Protein AF-A0A6G3SQ81-F1 (afdb_monomer_lite)

InterPro domains:
  IPR043740 Family of unknown function DUF5685 [PF18937] (10-109)

Foldseek 3Di:
DDPPPDDDFDDPDDDPVVPQDPVNVQQLVQLLVLLLVLLCVPPNNVLSNLRHDVLSVQLVVCCVVVDPDPPQWDWDAQDVVVVGDIGIHGYDDSSNSSSVVSVVVVPPDD

Radius of gyration: 13.48 Å; chains: 1; bounding box: 31×28×40 Å

Structure (mmCIF, N/CA/C/O backbone):
data_AF-A0A6G3SQ81-F1
#
_entry.id   AF-A0A6G3SQ81-F1
#
loop_
_atom_site.group_PDB
_atom_site.id
_atom_site.type_symbol
_atom_site.label_atom_id
_atom_site.label_alt_id
_atom_site.label_comp_id
_atom_site.label_asym_id
_atom_site.label_entity_id
_atom_site.label_seq_id
_atom_site.pdbx_PDB_ins_code
_atom_site.Cartn_x
_atom_site.Cartn_y
_atom_site.Cartn_z
_atom_site.occupancy
_atom_site.B_iso_or_equiv
_atom_site.auth_seq_id
_atom_site.auth_comp_id
_atom_site.auth_asym_id
_atom_site.auth_atom_id
_atom_site.pdbx_PDB_model_num
ATOM 1 N N . MET A 1 1 ? 11.846 11.873 21.197 1.00 31.91 1 MET A N 1
ATOM 2 C CA . MET A 1 1 ? 12.751 11.371 20.138 1.00 31.91 1 MET A CA 1
ATOM 3 C C . MET A 1 1 ? 11.912 11.051 18.906 1.00 31.91 1 MET A C 1
ATOM 5 O O . MET A 1 1 ? 11.154 10.093 18.908 1.00 31.91 1 MET A O 1
ATOM 9 N N . ASN A 1 2 ? 11.931 11.960 17.931 1.00 36.94 2 ASN A N 1
ATOM 10 C CA . ASN A 1 2 ? 10.966 12.064 16.835 1.00 36.94 2 ASN A CA 1
ATOM 11 C C . ASN A 1 2 ? 11.423 11.217 15.631 1.00 36.94 2 ASN A C 1
ATOM 13 O O . ASN A 1 2 ? 12.264 11.644 14.844 1.00 36.94 2 ASN A O 1
ATOM 17 N N . GLY A 1 3 ? 10.901 9.994 15.511 1.00 37.84 3 GLY A N 1
ATOM 18 C CA . GLY A 1 3 ? 11.180 9.065 14.410 1.00 37.84 3 GLY A CA 1
ATOM 19 C C . GLY A 1 3 ? 10.417 9.411 13.129 1.00 37.84 3 GLY A C 1
ATOM 20 O O . GLY A 1 3 ? 9.656 8.592 12.624 1.00 37.84 3 GLY A O 1
ATOM 21 N N . SER A 1 4 ? 10.596 10.622 12.605 1.00 47.97 4 SER A N 1
ATOM 22 C CA . SER A 1 4 ? 9.993 11.072 11.344 1.00 47.97 4 SER A CA 1
ATOM 23 C C . SER A 1 4 ? 10.891 10.727 10.150 1.00 47.97 4 SER A C 1
ATOM 25 O O . SER A 1 4 ? 11.476 11.605 9.524 1.00 47.97 4 SER A O 1
ATOM 27 N N . ARG A 1 5 ? 11.015 9.439 9.811 1.00 53.84 5 ARG A N 1
ATOM 28 C CA . ARG A 1 5 ? 11.527 9.024 8.493 1.00 53.84 5 ARG A CA 1
ATOM 29 C C . ARG A 1 5 ? 10.334 8.769 7.577 1.00 53.84 5 ARG A C 1
ATOM 31 O O . ARG A 1 5 ? 9.804 7.664 7.536 1.00 53.84 5 ARG A O 1
ATOM 38 N N . GLY A 1 6 ? 9.880 9.812 6.882 1.00 55.69 6 GLY A N 1
ATOM 39 C CA . GLY A 1 6 ? 8.961 9.636 5.758 1.00 55.69 6 GLY A CA 1
ATOM 40 C C . GLY A 1 6 ? 9.614 8.727 4.716 1.00 55.69 6 GLY A C 1
ATOM 41 O O . GLY A 1 6 ? 10.789 8.902 4.396 1.00 55.69 6 GLY A O 1
ATOM 42 N N . ILE A 1 7 ? 8.881 7.731 4.221 1.00 60.41 7 ILE A N 1
ATOM 43 C CA . ILE A 1 7 ? 9.360 6.871 3.135 1.00 60.41 7 ILE A CA 1
ATOM 44 C C . ILE A 1 7 ? 9.512 7.767 1.897 1.00 60.41 7 ILE A C 1
ATOM 46 O O . ILE A 1 7 ? 8.553 8.409 1.476 1.00 60.41 7 ILE A O 1
ATOM 50 N N . VAL A 1 8 ? 10.714 7.872 1.331 1.00 61.00 8 VAL A N 1
ATOM 51 C CA . VAL A 1 8 ? 10.939 8.679 0.124 1.00 61.00 8 VAL A CA 1
ATOM 52 C C . VAL A 1 8 ? 10.395 7.902 -1.076 1.00 61.00 8 VAL A C 1
ATOM 54 O O . VAL A 1 8 ? 11.070 7.031 -1.610 1.00 61.00 8 VAL A O 1
ATOM 57 N N . VAL A 1 9 ? 9.153 8.193 -1.463 1.00 68.50 9 VAL A N 1
ATOM 58 C CA . VAL A 1 9 ? 8.523 7.737 -2.713 1.00 68.50 9 VAL A CA 1
ATOM 59 C C . VAL A 1 9 ? 8.200 8.938 -3.601 1.00 68.50 9 VAL A C 1
ATOM 61 O O . VAL A 1 9 ? 8.123 10.079 -3.128 1.00 68.50 9 VAL A O 1
ATOM 64 N N . PHE A 1 10 ? 8.088 8.692 -4.903 1.00 70.56 10 PHE A N 1
ATOM 65 C CA . PHE A 1 10 ? 7.730 9.717 -5.879 1.00 70.56 10 PHE A CA 1
ATOM 66 C C . PHE A 1 10 ? 6.221 9.994 -5.850 1.00 70.56 10 PHE A C 1
ATOM 68 O O . PHE A 1 10 ? 5.450 9.266 -5.220 1.00 70.56 10 PHE A O 1
ATOM 75 N N . GLY A 1 11 ? 5.812 11.080 -6.491 1.00 67.56 11 GLY A N 1
ATOM 76 C CA . GLY A 1 11 ? 4.424 11.523 -6.570 1.00 67.56 11 GLY A CA 1
ATOM 77 C C . GLY A 1 11 ? 4.320 13.034 -6.417 1.00 67.56 11 GLY A C 1
ATOM 78 O O . GLY A 1 11 ? 5.130 13.647 -5.715 1.00 67.56 11 GLY A O 1
ATOM 79 N N . ILE A 1 12 ? 3.340 13.618 -7.097 1.00 68.12 12 ILE A N 1
ATOM 80 C CA . ILE A 1 12 ? 3.087 15.061 -7.111 1.00 68.12 12 ILE A CA 1
ATOM 81 C C . ILE A 1 12 ? 2.606 15.513 -5.731 1.00 68.12 12 ILE A C 1
ATOM 83 O O . ILE A 1 12 ? 3.042 16.548 -5.222 1.00 68.12 12 ILE A O 1
ATOM 87 N N . VAL A 1 13 ? 1.754 14.716 -5.081 1.00 67.81 13 VAL A N 1
ATOM 88 C CA . VAL A 1 13 ? 1.228 15.053 -3.757 1.00 67.81 13 VAL A CA 1
ATOM 89 C C . VAL A 1 13 ? 2.088 14.438 -2.656 1.00 67.81 13 VAL A C 1
ATOM 91 O O . VAL A 1 13 ? 2.144 13.225 -2.478 1.00 67.81 13 VAL A O 1
ATOM 94 N N . ARG A 1 14 ? 2.749 15.281 -1.860 1.00 66.56 14 ARG A N 1
ATOM 95 C CA . ARG A 1 14 ? 3.565 14.851 -0.714 1.00 66.56 14 ARG A CA 1
ATOM 96 C C . ARG A 1 14 ? 2.783 15.046 0.588 1.00 66.56 14 ARG A C 1
ATOM 98 O O . ARG A 1 14 ? 2.289 16.148 0.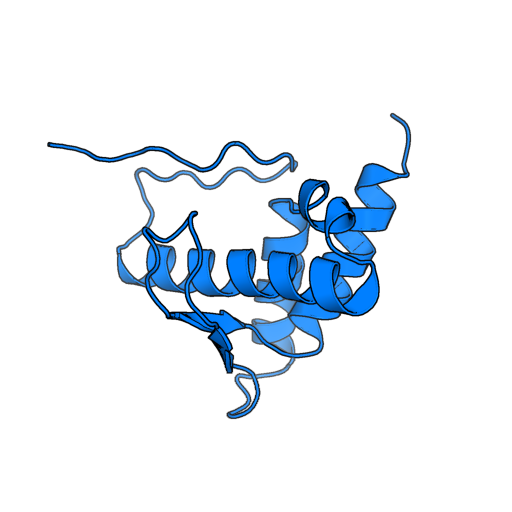826 1.00 66.56 14 ARG A O 1
ATOM 105 N N . PRO A 1 15 ? 2.691 14.035 1.470 1.00 65.62 15 PRO A N 1
ATOM 106 C CA . PRO A 1 15 ? 2.019 14.210 2.748 1.00 65.62 15 PRO A CA 1
ATOM 107 C C . PRO A 1 15 ? 2.816 15.174 3.632 1.00 65.62 15 PRO A C 1
ATOM 109 O O . PRO A 1 15 ? 4.005 14.967 3.885 1.00 65.62 15 PRO A O 1
ATOM 112 N N . PHE A 1 16 ? 2.153 16.209 4.150 1.00 69.19 16 PHE A N 1
ATOM 113 C CA . PHE A 1 16 ? 2.734 17.066 5.180 1.00 69.19 16 PHE A CA 1
ATOM 114 C C . PHE A 1 16 ? 2.685 16.333 6.525 1.00 69.19 16 PHE A C 1
ATOM 116 O O . PHE A 1 16 ? 1.742 16.457 7.310 1.00 69.19 16 PHE A O 1
ATOM 123 N N . THR A 1 17 ? 3.707 15.517 6.772 1.00 64.00 17 THR A N 1
ATOM 124 C CA . THR A 1 17 ? 3.787 14.583 7.907 1.00 64.00 17 THR A CA 1
ATOM 125 C C . THR A 1 17 ? 3.639 15.256 9.271 1.00 64.00 17 THR A C 1
ATOM 127 O O . THR A 1 17 ? 3.167 14.621 10.209 1.00 64.00 17 THR A O 1
ATOM 130 N N . HIS A 1 18 ? 3.961 16.547 9.377 1.00 66.88 18 HIS A N 1
ATOM 131 C CA . HIS A 1 18 ? 3.868 17.323 10.614 1.00 66.88 18 HIS A CA 1
ATOM 132 C C . HIS A 1 18 ? 2.420 17.673 11.027 1.00 66.88 18 HIS A C 1
ATOM 134 O O . HIS A 1 18 ? 2.193 18.094 12.159 1.00 66.88 18 HIS A O 1
ATOM 140 N N . ARG A 1 19 ? 1.419 17.499 10.150 1.00 65.12 19 ARG A N 1
ATOM 141 C CA . ARG A 1 19 ? -0.009 17.670 10.503 1.00 65.12 19 ARG A CA 1
ATOM 142 C C . ARG A 1 19 ? -0.834 16.386 10.432 1.00 65.12 19 ARG A C 1
ATOM 144 O O . ARG A 1 19 ? -2.046 16.435 10.624 1.00 65.12 19 ARG A O 1
ATOM 151 N N . LEU A 1 20 ? -0.215 15.237 10.175 1.00 67.12 20 LEU A N 1
ATOM 152 C CA . LEU A 1 20 ? -0.952 13.978 10.154 1.00 67.12 20 LEU A CA 1
ATOM 153 C C . LEU A 1 20 ? -1.202 13.482 11.587 1.00 67.12 20 LEU A C 1
ATOM 155 O O . LEU A 1 20 ? -0.265 13.121 12.305 1.00 67.12 20 LEU A O 1
ATOM 159 N N . SER A 1 21 ? -2.477 13.408 11.980 1.00 77.75 21 SER A N 1
ATOM 160 C CA . SER A 1 21 ? -2.886 12.725 13.211 1.00 77.75 21 SER A CA 1
ATOM 161 C C . SER A 1 21 ? -2.440 11.257 13.189 1.00 77.75 21 SER A C 1
ATOM 163 O O . SER A 1 21 ? -2.186 10.671 12.134 1.00 77.75 21 SER A O 1
ATOM 165 N N . GLU A 1 22 ? -2.312 10.638 14.361 1.00 75.81 22 GLU A N 1
ATOM 166 C CA . GLU A 1 22 ? -1.844 9.252 14.458 1.00 75.81 22 GLU A CA 1
ATOM 167 C C . GLU A 1 22 ? -2.752 8.259 13.723 1.00 75.81 22 GLU A C 1
ATOM 169 O O . GLU A 1 22 ? -2.253 7.429 12.963 1.00 75.81 22 GLU A O 1
ATOM 174 N N . GLY A 1 23 ? -4.074 8.414 13.849 1.00 77.00 23 GLY A N 1
ATOM 175 C CA . GLY A 1 23 ? -5.038 7.606 13.098 1.00 77.00 23 GLY A CA 1
ATOM 176 C C . GLY A 1 23 ? -4.872 7.754 11.584 1.00 77.00 23 GLY A C 1
ATOM 177 O O . GLY A 1 23 ? -4.865 6.759 10.862 1.00 77.00 23 GLY A O 1
ATOM 178 N N . LEU A 1 24 ? -4.629 8.977 11.102 1.00 78.19 24 LEU A N 1
ATOM 179 C CA . LEU A 1 24 ? -4.424 9.233 9.677 1.00 78.19 24 LEU A CA 1
ATOM 180 C C . LEU A 1 24 ? -3.107 8.630 9.166 1.00 78.19 24 LEU A C 1
ATOM 182 O O . LEU A 1 24 ? -3.056 8.154 8.036 1.00 78.19 24 LEU A O 1
ATOM 186 N N . ARG A 1 25 ? -2.052 8.573 9.993 1.00 77.19 25 ARG A N 1
ATOM 187 C CA . ARG A 1 25 ? -0.799 7.870 9.644 1.00 77.19 25 ARG A CA 1
ATOM 188 C C . ARG A 1 25 ? -1.000 6.366 9.501 1.00 77.19 25 ARG A C 1
ATOM 190 O O . ARG A 1 25 ? -0.415 5.766 8.599 1.00 77.19 25 ARG A O 1
ATOM 197 N N . VAL A 1 26 ? -1.793 5.758 10.382 1.00 81.19 26 VAL A N 1
ATOM 198 C CA . VAL A 1 26 ? -2.110 4.324 10.310 1.00 81.19 26 VAL A CA 1
ATOM 199 C C . VAL A 1 26 ? -2.889 4.020 9.035 1.00 81.19 26 VAL A C 1
ATOM 201 O O . VAL A 1 26 ? -2.513 3.110 8.298 1.00 81.19 26 VAL A O 1
ATOM 204 N N . GLU A 1 27 ? -3.907 4.826 8.738 1.00 82.31 27 GLU A N 1
ATOM 205 C CA . GLU A 1 27 ? -4.719 4.690 7.528 1.00 82.31 27 GLU A CA 1
ATOM 206 C C . GLU A 1 27 ? -3.873 4.857 6.260 1.00 82.31 27 GLU A C 1
ATOM 208 O O . GLU A 1 27 ? -3.871 4.007 5.370 1.00 82.31 27 GLU A O 1
ATOM 213 N N . TRP A 1 28 ? -3.054 5.907 6.223 1.00 81.88 28 TRP A N 1
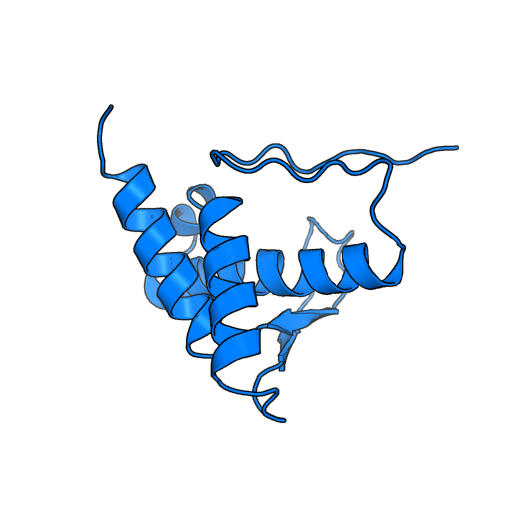ATOM 214 C CA . TRP A 1 28 ? -2.125 6.171 5.129 1.00 81.88 28 TRP A CA 1
ATOM 215 C C . TRP A 1 28 ? -1.191 4.986 4.873 1.00 81.88 28 TRP A C 1
ATOM 217 O O . TRP A 1 28 ? -1.010 4.541 3.739 1.00 81.88 28 TRP A O 1
ATOM 227 N N . MET A 1 29 ? -0.611 4.428 5.935 1.00 83.44 29 MET A N 1
ATOM 228 C CA . MET A 1 29 ? 0.268 3.269 5.829 1.00 83.44 29 MET A CA 1
ATOM 229 C C . MET A 1 29 ? -0.487 2.011 5.379 1.00 83.44 29 MET A C 1
ATOM 231 O O . MET A 1 29 ? 0.089 1.203 4.646 1.00 83.44 29 MET A O 1
ATOM 235 N N . ALA A 1 30 ? -1.759 1.852 5.754 1.00 87.31 30 ALA A N 1
ATOM 236 C CA . ALA A 1 30 ? -2.609 0.760 5.287 1.00 87.31 30 ALA A CA 1
ATOM 237 C C . ALA A 1 30 ? -2.828 0.820 3.765 1.00 87.31 30 ALA A C 1
ATOM 239 O O . ALA A 1 30 ? -2.683 -0.211 3.100 1.00 87.31 30 ALA A O 1
ATOM 240 N N . HIS A 1 31 ? -3.087 2.005 3.202 1.00 86.31 31 HIS A N 1
ATOM 241 C CA . HIS A 1 31 ? -3.222 2.200 1.752 1.00 86.31 31 HIS A CA 1
ATOM 242 C C . HIS A 1 31 ? -1.899 2.034 1.005 1.00 86.31 31 HIS A C 1
ATOM 244 O O . HIS A 1 31 ? -1.839 1.302 0.018 1.00 86.31 31 HIS A O 1
ATOM 250 N N . LEU A 1 32 ? -0.813 2.629 1.509 1.00 86.25 32 LEU A N 1
ATOM 251 C CA . LEU A 1 32 ? 0.516 2.502 0.902 1.00 86.25 32 LEU A CA 1
ATOM 252 C C . LEU A 1 32 ? 0.962 1.036 0.828 1.00 86.25 32 LEU A C 1
ATOM 254 O O . LEU A 1 32 ? 1.456 0.557 -0.194 1.00 86.25 32 LEU A O 1
ATOM 258 N N . CYS A 1 33 ? 0.761 0.297 1.920 1.00 88.75 33 CYS A N 1
ATOM 259 C CA . CYS A 1 33 ? 1.077 -1.122 1.963 1.00 88.75 33 CYS A CA 1
ATOM 260 C C . CYS A 1 33 ? 0.135 -1.954 1.084 1.00 88.75 33 CYS A C 1
ATOM 262 O O . CYS A 1 33 ? 0.585 -2.951 0.520 1.00 88.75 33 CYS A O 1
ATOM 264 N N . GLY A 1 34 ? -1.138 -1.561 0.971 1.00 88.25 34 GLY A N 1
ATOM 265 C CA . GLY A 1 34 ? -2.111 -2.162 0.060 1.00 88.25 34 GLY A CA 1
ATOM 266 C C . GLY A 1 34 ? -1.659 -2.058 -1.395 1.00 88.25 34 GLY A C 1
ATOM 267 O O . GLY A 1 34 ? -1.524 -3.082 -2.062 1.00 88.25 34 GLY A O 1
ATOM 268 N N . LEU A 1 35 ? -1.296 -0.851 -1.839 1.00 89.25 35 LEU A N 1
ATOM 269 C CA . LEU A 1 35 ? -0.731 -0.579 -3.164 1.00 89.25 35 LEU A CA 1
ATOM 270 C C . LEU A 1 35 ? 0.537 -1.402 -3.435 1.00 89.25 35 LEU A C 1
ATOM 272 O O . LEU A 1 35 ? 0.616 -2.131 -4.420 1.00 89.25 35 LEU A O 1
ATOM 276 N N . CYS A 1 36 ? 1.515 -1.358 -2.528 1.00 89.31 36 CYS A N 1
ATOM 277 C CA . CYS A 1 36 ? 2.764 -2.115 -2.668 1.00 89.31 36 CYS A CA 1
ATOM 278 C C . CYS A 1 36 ? 2.525 -3.635 -2.792 1.00 89.31 36 CYS A C 1
ATOM 280 O O . CYS A 1 36 ? 3.280 -4.358 -3.450 1.00 89.31 36 CYS A O 1
ATOM 282 N N . LEU A 1 37 ? 1.489 -4.154 -2.128 1.00 88.50 37 LEU A N 1
ATOM 283 C CA . LEU A 1 37 ? 1.119 -5.564 -2.208 1.00 88.50 37 LEU A CA 1
ATOM 284 C C . LEU A 1 37 ? 0.310 -5.897 -3.462 1.00 88.50 37 LEU A C 1
ATOM 286 O O . LEU A 1 37 ? 0.489 -7.004 -3.964 1.00 88.50 37 LEU A O 1
ATOM 290 N N . ALA A 1 38 ? -0.519 -4.980 -3.962 1.00 88.19 38 ALA A N 1
ATOM 291 C CA . ALA A 1 38 ? -1.205 -5.120 -5.245 1.00 88.19 38 ALA A CA 1
ATOM 292 C C . ALA A 1 38 ? -0.190 -5.164 -6.396 1.00 88.19 38 ALA A C 1
ATOM 294 O O . ALA A 1 38 ? -0.155 -6.140 -7.136 1.00 88.19 38 ALA A O 1
ATOM 295 N N . LEU A 1 39 ? 0.756 -4.216 -6.431 1.00 88.19 39 LEU A N 1
ATOM 296 C CA . LEU A 1 39 ? 1.873 -4.213 -7.386 1.00 88.19 39 LEU A CA 1
ATOM 297 C C . LEU A 1 39 ? 2.657 -5.529 -7.362 1.00 88.19 39 LEU A C 1
ATOM 299 O O . LEU A 1 39 ? 2.947 -6.102 -8.407 1.00 88.19 39 LEU A O 1
ATOM 303 N N . ARG A 1 40 ? 2.963 -6.047 -6.165 1.00 89.56 40 ARG A N 1
ATOM 304 C CA . ARG A 1 40 ? 3.642 -7.342 -6.028 1.00 89.56 40 ARG A CA 1
ATOM 305 C C . ARG A 1 40 ? 2.816 -8.502 -6.579 1.00 89.56 40 ARG A C 1
ATOM 307 O O . ARG A 1 40 ? 3.400 -9.412 -7.161 1.00 89.56 40 ARG A O 1
ATOM 314 N N . ALA A 1 41 ? 1.520 -8.527 -6.285 1.00 87.31 41 ALA A N 1
ATOM 315 C CA . ALA A 1 41 ? 0.644 -9.632 -6.652 1.00 87.31 41 ALA A CA 1
ATOM 316 C C . ALA A 1 41 ? 0.410 -9.682 -8.165 1.00 87.31 41 ALA A C 1
ATOM 318 O O . ALA A 1 41 ? 0.484 -10.763 -8.738 1.00 87.31 41 ALA A O 1
ATOM 319 N N . ASP A 1 42 ? 0.200 -8.522 -8.787 1.00 86.62 42 ASP A N 1
ATOM 320 C CA . ASP A 1 42 ? -0.220 -8.434 -10.185 1.00 86.62 42 ASP A CA 1
ATOM 321 C C . ASP A 1 42 ? 0.979 -8.320 -11.150 1.00 86.62 42 ASP A C 1
ATOM 323 O O . ASP A 1 42 ? 0.922 -8.820 -12.270 1.00 86.62 42 ASP A O 1
ATOM 327 N N . HIS A 1 43 ? 2.094 -7.716 -10.713 1.00 86.25 43 HIS A N 1
ATOM 328 C CA . HIS A 1 43 ? 3.243 -7.390 -11.578 1.00 86.25 43 HIS A CA 1
ATOM 329 C C . HIS A 1 43 ? 4.608 -7.850 -11.025 1.00 86.25 43 HIS A C 1
ATOM 331 O O . HIS A 1 43 ? 5.659 -7.545 -11.592 1.00 86.25 43 HIS A O 1
ATOM 337 N N . GLY A 1 44 ? 4.624 -8.608 -9.925 1.00 87.94 44 GLY A N 1
ATOM 338 C CA . GLY A 1 44 ? 5.837 -9.200 -9.356 1.00 87.94 44 GLY A CA 1
ATOM 339 C C . GLY A 1 44 ? 6.630 -8.281 -8.416 1.00 87.94 44 GLY A C 1
ATOM 340 O O . GLY A 1 44 ? 6.283 -7.134 -8.148 1.00 87.94 44 GLY A O 1
ATOM 341 N N . GLN A 1 45 ? 7.726 -8.799 -7.850 1.00 88.00 45 GLN A N 1
ATOM 342 C CA . GLN A 1 45 ? 8.457 -8.118 -6.766 1.00 88.00 45 GLN A CA 1
ATOM 343 C C . GLN A 1 45 ? 9.061 -6.770 -7.175 1.00 88.00 45 GLN A C 1
ATOM 345 O O . GLN A 1 45 ? 9.055 -5.840 -6.368 1.00 88.00 45 GLN A O 1
ATOM 350 N N . PHE A 1 46 ? 9.551 -6.653 -8.411 1.00 86.62 46 PHE A N 1
ATOM 351 C CA . PHE A 1 46 ? 10.174 -5.426 -8.907 1.00 86.62 46 PHE A CA 1
ATOM 352 C C . PHE A 1 46 ? 9.171 -4.291 -9.101 1.00 86.62 46 PHE A C 1
ATOM 354 O O . PHE A 1 46 ? 9.528 -3.141 -8.876 1.00 86.62 46 PHE A O 1
ATOM 361 N N . ALA A 1 47 ? 7.901 -4.588 -9.387 1.00 85.62 47 ALA A N 1
ATOM 362 C CA . ALA A 1 47 ? 6.865 -3.566 -9.526 1.00 85.62 47 ALA A CA 1
ATOM 363 C C . ALA A 1 47 ? 6.659 -2.740 -8.245 1.00 85.62 47 ALA A C 1
ATOM 365 O O . ALA A 1 47 ? 6.135 -1.634 -8.280 1.00 85.62 47 ALA A O 1
ATOM 366 N N . ARG A 1 48 ? 7.130 -3.213 -7.088 1.00 86.44 48 ARG A N 1
ATOM 367 C CA . ARG A 1 48 ? 7.060 -2.458 -5.831 1.00 86.44 48 ARG A CA 1
ATOM 368 C C . ARG A 1 48 ? 7.796 -1.123 -5.882 1.00 86.44 48 ARG A C 1
ATOM 370 O O . ARG A 1 48 ? 7.406 -0.219 -5.143 1.00 86.44 48 ARG A O 1
ATOM 377 N N . ILE A 1 49 ? 8.810 -0.981 -6.739 1.00 84.94 49 ILE A N 1
ATOM 378 C CA . ILE A 1 49 ? 9.560 0.275 -6.879 1.00 84.94 49 ILE A CA 1
ATOM 379 C C . ILE A 1 49 ? 8.685 1.415 -7.406 1.00 84.94 49 ILE A C 1
ATOM 381 O O . ILE A 1 49 ? 8.989 2.572 -7.136 1.00 84.94 49 ILE A O 1
ATOM 385 N N . VAL A 1 50 ? 7.583 1.101 -8.101 1.00 85.62 50 VAL A N 1
ATOM 386 C CA . VAL A 1 50 ? 6.675 2.119 -8.646 1.00 85.62 50 VAL A CA 1
ATOM 387 C C . VAL A 1 50 ? 5.612 2.585 -7.643 1.00 85.62 50 VAL A C 1
ATOM 389 O O . VAL A 1 50 ? 4.753 3.390 -7.989 1.00 85.62 50 VAL A O 1
ATOM 392 N N . THR A 1 51 ? 5.664 2.117 -6.389 1.00 86.19 51 THR A N 1
ATOM 393 C CA . THR A 1 51 ? 4.773 2.600 -5.321 1.00 86.19 51 THR A CA 1
ATOM 394 C C . THR A 1 51 ? 4.938 4.111 -5.165 1.00 86.19 51 THR A C 1
ATOM 396 O O . THR A 1 51 ? 6.039 4.586 -4.886 1.00 86.19 51 THR A O 1
ATOM 399 N N . ASN A 1 52 ? 3.846 4.862 -5.304 1.00 84.38 52 ASN A N 1
ATOM 400 C CA . ASN A 1 52 ? 3.881 6.321 -5.276 1.00 84.38 52 ASN A CA 1
ATOM 401 C C . ASN A 1 52 ? 2.704 6.930 -4.508 1.00 84.38 52 ASN A C 1
ATOM 403 O O . ASN A 1 52 ? 1.729 6.249 -4.177 1.00 84.38 52 ASN A O 1
ATOM 407 N N . TYR A 1 53 ? 2.827 8.219 -4.193 1.00 81.25 53 TYR A N 1
ATOM 408 C CA . TYR A 1 53 ? 1.823 8.941 -3.416 1.00 81.25 53 TYR A CA 1
ATOM 409 C C . TYR A 1 53 ? 0.528 9.220 -4.186 1.00 81.25 53 TYR A C 1
ATOM 411 O O . TYR A 1 53 ?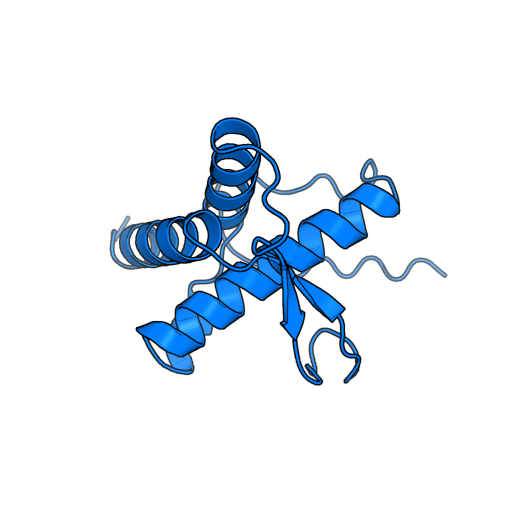 -0.545 9.193 -3.586 1.00 81.25 53 TYR A O 1
ATOM 419 N N . ASP A 1 54 ? 0.603 9.438 -5.497 1.00 78.94 54 ASP A N 1
ATOM 420 C CA . ASP A 1 54 ? -0.578 9.749 -6.310 1.00 78.94 54 ASP A CA 1
ATOM 421 C C . ASP A 1 54 ? -1.516 8.530 -6.397 1.00 78.94 54 ASP A C 1
ATOM 423 O O . ASP A 1 54 ? -2.726 8.649 -6.215 1.00 78.94 54 ASP A O 1
ATOM 427 N N . GLY A 1 55 ? -0.957 7.325 -6.536 1.00 81.44 55 GLY A N 1
ATOM 428 C CA . GLY A 1 55 ? -1.683 6.059 -6.459 1.00 81.44 55 GLY A CA 1
ATOM 429 C C . GLY A 1 55 ? -2.328 5.844 -5.088 1.00 81.44 55 GLY A C 1
ATOM 430 O O . GLY A 1 55 ? -3.453 5.361 -5.001 1.00 81.44 55 GLY A O 1
ATOM 431 N N . LEU A 1 56 ? -1.680 6.270 -4.001 1.00 82.38 56 LEU A N 1
ATOM 432 C CA . LEU A 1 56 ? -2.294 6.227 -2.671 1.00 82.38 56 LEU A CA 1
ATOM 433 C C . LEU A 1 56 ? -3.555 7.096 -2.608 1.00 82.38 56 LEU A C 1
ATOM 435 O O . LEU A 1 56 ? -4.574 6.637 -2.095 1.00 82.38 56 LEU A O 1
ATOM 439 N N . ILE A 1 57 ? -3.516 8.310 -3.163 1.00 82.62 57 ILE A N 1
ATOM 440 C CA . ILE A 1 57 ? -4.686 9.200 -3.215 1.00 82.62 57 ILE A CA 1
ATOM 441 C C . ILE A 1 57 ? -5.801 8.577 -4.043 1.00 82.62 57 ILE A C 1
ATOM 443 O O . ILE A 1 57 ? -6.945 8.571 -3.597 1.00 82.62 57 ILE A O 1
ATOM 447 N N . VAL A 1 58 ? -5.476 7.984 -5.193 1.00 83.56 58 VAL A N 1
ATOM 448 C CA . VAL A 1 58 ? -6.448 7.236 -6.000 1.00 83.56 58 VAL A CA 1
ATOM 449 C C . VAL A 1 58 ? -7.085 6.113 -5.179 1.00 83.56 58 VAL A C 1
ATOM 451 O O . VAL A 1 58 ? -8.308 5.979 -5.181 1.00 83.56 58 VAL A O 1
ATOM 454 N N . SER A 1 59 ? -6.298 5.354 -4.409 1.00 80.81 59 SER A N 1
ATOM 455 C CA . SER A 1 59 ? -6.835 4.309 -3.529 1.00 80.81 59 SER A CA 1
ATOM 456 C C . SER A 1 59 ? -7.768 4.864 -2.451 1.00 80.81 59 SER A C 1
ATOM 458 O O . SER A 1 59 ? -8.778 4.223 -2.167 1.00 80.81 59 SER A O 1
ATOM 460 N N . VAL A 1 60 ? -7.444 6.012 -1.850 1.00 82.69 60 VAL A N 1
ATOM 461 C CA . VAL A 1 60 ? -8.265 6.654 -0.808 1.00 82.69 60 VAL A CA 1
ATOM 462 C C . VAL A 1 60 ? -9.563 7.210 -1.392 1.00 82.69 60 VAL A C 1
ATOM 464 O O . VAL A 1 60 ? -10.629 6.981 -0.829 1.00 82.69 60 VAL A O 1
ATOM 467 N N . LEU A 1 61 ? -9.495 7.905 -2.531 1.00 83.88 61 LEU A N 1
ATOM 468 C CA . LEU A 1 61 ? -10.673 8.450 -3.213 1.00 83.88 61 LEU A CA 1
ATOM 469 C C . LEU A 1 61 ? -11.608 7.335 -3.673 1.00 83.88 61 LEU A C 1
ATOM 471 O O . LEU A 1 61 ? -12.813 7.424 -3.461 1.00 83.88 61 LEU A O 1
ATOM 475 N N . THR A 1 62 ? -11.047 6.254 -4.216 1.00 82.56 62 THR A N 1
ATOM 476 C CA . THR A 1 62 ? -11.835 5.086 -4.621 1.00 82.56 62 THR A CA 1
ATOM 477 C C . THR A 1 62 ? -12.544 4.464 -3.419 1.00 82.56 62 THR A C 1
ATOM 479 O O . THR A 1 62 ? -13.718 4.125 -3.522 1.00 82.56 62 THR A O 1
ATOM 482 N N . GLU A 1 63 ? -11.880 4.349 -2.262 1.00 79.88 63 GLU A N 1
ATOM 483 C CA . GLU A 1 63 ? -12.533 3.858 -1.040 1.00 79.88 63 GLU A CA 1
ATOM 484 C C . GLU A 1 63 ? -13.635 4.813 -0.554 1.00 79.88 63 GLU A C 1
ATOM 486 O O . GLU A 1 63 ? -14.716 4.364 -0.173 1.00 79.88 63 GLU A O 1
ATOM 491 N N . ALA A 1 64 ? -13.396 6.126 -0.608 1.00 82.31 64 ALA A N 1
ATOM 492 C CA . ALA A 1 64 ? -14.388 7.127 -0.226 1.00 82.31 64 ALA A CA 1
ATOM 493 C C . ALA A 1 64 ? -15.632 7.096 -1.134 1.00 82.31 64 ALA A C 1
ATOM 495 O O . ALA A 1 64 ? -16.743 7.304 -0.651 1.00 82.31 64 ALA A O 1
ATOM 496 N N . GLN A 1 65 ? -15.455 6.816 -2.428 1.00 83.94 65 GLN A N 1
ATOM 497 C CA . GLN A 1 65 ? -16.537 6.763 -3.416 1.00 83.94 65 GLN A CA 1
ATOM 498 C C . GLN A 1 65 ? -17.283 5.422 -3.429 1.00 83.94 65 GLN A C 1
ATOM 500 O O . GLN A 1 65 ? -18.497 5.408 -3.603 1.00 83.94 65 GLN A O 1
ATOM 505 N N . ALA A 1 66 ? -16.583 4.301 -3.239 1.00 77.19 66 ALA A N 1
ATOM 506 C CA . ALA A 1 66 ? -17.187 2.965 -3.245 1.00 77.19 66 ALA A CA 1
ATOM 507 C C . ALA A 1 66 ? -17.952 2.638 -1.950 1.00 77.19 66 ALA A C 1
ATOM 509 O O . ALA A 1 66 ? -18.713 1.671 -1.907 1.00 77.19 66 ALA A O 1
ATOM 510 N N . GLY A 1 67 ? -17.753 3.431 -0.894 1.00 66.62 67 GLY A N 1
ATOM 511 C CA . GLY A 1 67 ? -18.236 3.114 0.442 1.00 66.62 67 GLY A CA 1
ATOM 512 C C . GLY A 1 67 ? -17.357 2.056 1.113 1.00 66.62 67 GLY A C 1
ATOM 513 O O . GLY A 1 67 ? -16.759 1.186 0.478 1.00 66.62 67 GLY A O 1
ATOM 514 N N . ARG A 1 68 ? -17.244 2.140 2.440 1.00 65.31 68 ARG A N 1
ATOM 515 C CA . ARG A 1 68 ? -16.350 1.276 3.216 1.00 65.31 68 ARG A CA 1
ATOM 516 C C . ARG A 1 68 ? -16.924 -0.144 3.275 1.00 65.31 68 ARG A C 1
ATOM 518 O O . ARG A 1 68 ? -17.859 -0.405 4.027 1.00 65.31 68 ARG A O 1
ATOM 525 N N . THR A 1 69 ? -16.375 -1.057 2.475 1.00 64.88 69 THR A N 1
ATOM 526 C CA . THR A 1 69 ? -16.792 -2.465 2.457 1.00 64.88 69 THR A CA 1
ATOM 527 C C . THR A 1 69 ? -16.035 -3.282 3.515 1.00 64.88 69 THR A C 1
ATOM 529 O O . THR A 1 69 ? -14.842 -3.045 3.733 1.00 64.88 69 THR A O 1
ATOM 532 N N . PRO A 1 70 ? -16.676 -4.268 4.176 1.00 60.31 70 PRO A N 1
ATOM 533 C CA . PRO A 1 70 ? -16.013 -5.139 5.156 1.00 60.31 70 PRO A CA 1
ATOM 534 C C . PRO A 1 70 ? -14.810 -5.903 4.577 1.00 60.31 70 PRO A C 1
ATOM 536 O O . PRO A 1 70 ? -13.824 -6.128 5.277 1.00 60.31 70 PRO A O 1
ATOM 539 N N . ASP A 1 71 ? -14.854 -6.223 3.280 1.00 67.25 71 ASP A N 1
ATOM 540 C CA . ASP A 1 71 ? -13.790 -6.927 2.548 1.00 67.25 71 ASP A CA 1
ATOM 541 C C . ASP A 1 71 ? -12.655 -6.010 2.052 1.00 67.25 71 ASP A C 1
ATOM 543 O O . ASP A 1 71 ? -11.675 -6.480 1.461 1.00 67.25 71 ASP A O 1
ATOM 547 N N . GLY A 1 72 ? -12.757 -4.700 2.311 1.00 71.62 72 GLY A N 1
ATOM 548 C CA . GLY A 1 72 ? -11.810 -3.677 1.864 1.00 71.62 72 GLY A CA 1
ATOM 549 C C . GLY A 1 72 ? -10.450 -3.715 2.567 1.00 71.62 72 GLY A C 1
ATOM 550 O O . GLY A 1 72 ? -9.529 -2.982 2.201 1.00 71.62 72 GLY A O 1
ATOM 551 N N . ARG A 1 73 ? -10.281 -4.563 3.590 1.00 80.00 73 ARG A N 1
ATOM 552 C CA . ARG A 1 73 ? -9.019 -4.715 4.325 1.00 80.00 73 ARG A CA 1
ATOM 553 C C . ARG A 1 73 ? -8.608 -6.172 4.446 1.00 80.00 73 ARG A C 1
ATOM 555 O O . ARG A 1 73 ? -9.423 -7.059 4.661 1.00 80.00 73 ARG A O 1
ATOM 562 N N . ARG A 1 74 ? -7.301 -6.422 4.367 1.00 84.06 74 ARG A N 1
ATOM 563 C CA . ARG A 1 74 ? -6.701 -7.731 4.667 1.00 84.06 74 ARG A CA 1
ATOM 564 C C . ARG A 1 74 ? -5.533 -7.591 5.626 1.00 84.06 74 ARG A C 1
ATOM 566 O O . ARG A 1 74 ? -4.814 -6.597 5.574 1.00 84.06 74 ARG A O 1
ATOM 573 N N . THR A 1 75 ? -5.267 -8.608 6.434 1.00 86.81 75 THR A N 1
ATOM 574 C CA . THR A 1 75 ? -4.052 -8.641 7.257 1.00 86.81 75 THR A CA 1
ATOM 575 C C . THR A 1 75 ? -2.848 -8.973 6.380 1.00 86.81 75 THR A C 1
ATOM 577 O O . THR A 1 75 ? -2.750 -10.055 5.803 1.00 86.81 75 THR A O 1
ATOM 580 N N . ALA A 1 76 ? -1.920 -8.027 6.248 1.00 87.06 76 ALA A N 1
ATOM 581 C CA . ALA A 1 76 ? -0.643 -8.267 5.598 1.00 87.06 76 ALA A CA 1
ATOM 582 C C . ALA A 1 76 ? 0.335 -8.957 6.554 1.00 87.06 76 ALA A C 1
ATOM 584 O O . ALA A 1 76 ? 0.432 -8.590 7.726 1.00 87.06 76 ALA A O 1
ATOM 585 N N . GLY A 1 77 ? 1.120 -9.892 6.011 1.00 87.44 77 GLY A N 1
ATOM 586 C CA . GLY A 1 77 ? 2.207 -10.557 6.729 1.00 87.44 77 GLY A CA 1
ATOM 587 C C . GLY A 1 77 ? 3.344 -9.610 7.161 1.00 87.44 77 GLY A C 1
ATOM 588 O O . GLY A 1 77 ? 3.315 -8.411 6.855 1.00 87.44 77 GLY A O 1
ATOM 589 N N . PRO A 1 78 ? 4.366 -10.135 7.858 1.00 87.69 78 PRO A N 1
ATOM 590 C CA . PRO A 1 78 ? 5.546 -9.380 8.280 1.00 87.69 78 PRO A CA 1
ATOM 591 C C . PRO A 1 78 ? 6.197 -8.618 7.118 1.00 87.69 78 PRO A C 1
ATOM 593 O O . PRO A 1 78 ? 6.362 -9.154 6.022 1.00 87.69 78 PRO A O 1
ATOM 596 N N . CYS A 1 79 ? 6.554 -7.350 7.336 1.00 87.38 79 CYS A N 1
ATOM 597 C CA . CYS A 1 79 ? 7.219 -6.519 6.329 1.00 87.38 79 CYS A CA 1
ATOM 598 C C . CYS A 1 79 ? 8.414 -5.778 6.942 1.00 87.38 79 CYS A C 1
ATOM 600 O O . CYS A 1 79 ? 8.240 -5.157 7.995 1.00 87.38 79 CYS A O 1
ATOM 602 N N . PRO A 1 80 ? 9.593 -5.758 6.291 1.00 83.88 80 PRO A N 1
ATOM 603 C CA . PRO A 1 80 ? 10.768 -5.050 6.804 1.00 83.88 80 PRO A CA 1
ATOM 604 C C . PRO A 1 80 ? 10.515 -3.546 6.990 1.00 83.88 80 PRO A C 1
ATOM 606 O O . PRO A 1 80 ? 10.925 -2.982 7.998 1.00 83.88 80 PRO A O 1
ATOM 609 N N . LEU A 1 81 ? 9.721 -2.917 6.110 1.00 80.25 81 LEU A N 1
ATOM 610 C CA . LEU A 1 81 ? 9.316 -1.505 6.242 1.00 80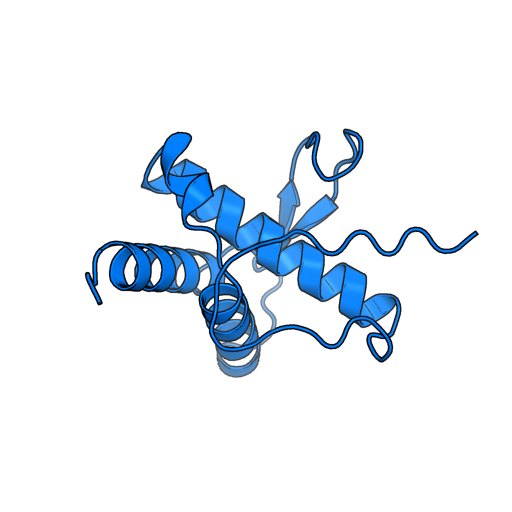.25 81 LEU A CA 1
ATOM 611 C C . LEU A 1 81 ? 8.432 -1.231 7.474 1.00 80.25 81 LEU A C 1
ATOM 613 O O . LEU A 1 81 ? 8.259 -0.081 7.862 1.00 80.25 81 LEU A O 1
ATOM 617 N N . ARG A 1 82 ? 7.878 -2.277 8.099 1.00 83.69 82 ARG A N 1
ATOM 618 C CA . ARG A 1 82 ? 7.080 -2.209 9.334 1.00 83.69 82 ARG A CA 1
ATOM 619 C C . ARG A 1 82 ? 7.812 -2.787 10.550 1.00 83.69 82 ARG A C 1
ATOM 621 O O . ARG A 1 82 ? 7.153 -3.131 11.533 1.00 83.69 82 ARG A O 1
ATOM 628 N N . ALA A 1 83 ? 9.139 -2.928 10.488 1.00 85.94 83 ALA A N 1
ATOM 629 C CA . ALA A 1 83 ? 9.933 -3.633 11.499 1.00 85.94 83 ALA A CA 1
ATOM 630 C C . ALA A 1 83 ? 9.424 -5.068 11.742 1.00 85.94 83 ALA A C 1
ATOM 632 O O . ALA A 1 83 ? 9.246 -5.501 12.874 1.00 85.94 83 ALA A O 1
ATOM 633 N N . MET A 1 84 ? 9.116 -5.783 10.655 1.00 87.44 84 MET A N 1
ATOM 634 C CA . MET A 1 84 ? 8.592 -7.156 10.658 1.00 87.44 84 MET A CA 1
ATOM 635 C C . MET A 1 84 ? 7.216 -7.336 11.324 1.00 87.44 84 MET A C 1
ATOM 637 O O . MET A 1 84 ? 6.791 -8.461 11.564 1.00 87.44 84 MET A O 1
ATOM 641 N N . ARG A 1 85 ? 6.453 -6.256 11.538 1.00 85.62 85 ARG A N 1
ATOM 642 C CA . ARG A 1 85 ? 5.082 -6.329 12.074 1.00 85.62 85 ARG A CA 1
ATOM 643 C C . ARG A 1 85 ? 4.025 -6.555 10.988 1.00 85.62 85 ARG A C 1
ATOM 645 O O . ARG A 1 85 ? 4.135 -6.046 9.861 1.00 85.62 85 ARG A O 1
ATOM 652 N N . THR A 1 86 ? 2.978 -7.299 11.344 1.00 86.56 86 THR A N 1
ATOM 653 C CA . THR A 1 86 ? 1.741 -7.434 10.562 1.00 86.56 86 THR A CA 1
ATOM 654 C C . THR A 1 86 ? 0.876 -6.187 10.715 1.00 86.56 86 THR A C 1
ATOM 656 O O . THR A 1 86 ? 0.967 -5.479 11.715 1.00 86.56 86 THR A O 1
ATOM 659 N N . ALA A 1 87 ? 0.037 -5.900 9.722 1.00 85.31 87 ALA A N 1
ATOM 660 C CA . ALA A 1 87 ? -0.893 -4.773 9.781 1.00 85.31 87 ALA A CA 1
ATOM 661 C C . ALA A 1 87 ? -2.118 -5.029 8.892 1.00 85.31 87 ALA A C 1
ATOM 663 O O . ALA A 1 87 ? -1.967 -5.688 7.856 1.00 85.31 87 ALA A O 1
ATOM 664 N N . PRO A 1 88 ? -3.304 -4.499 9.240 1.00 84.06 88 PRO A N 1
ATOM 665 C CA . PRO A 1 88 ? -4.407 -4.413 8.294 1.00 84.06 88 PRO A CA 1
ATOM 666 C C . PRO A 1 88 ? -4.017 -3.447 7.166 1.00 84.06 88 PRO A C 1
ATOM 668 O O . PRO A 1 88 ? -3.530 -2.346 7.416 1.00 84.06 88 PRO A O 1
ATOM 671 N N . VAL A 1 89 ? -4.190 -3.873 5.919 1.00 86.19 89 VAL A N 1
ATOM 672 C CA . VAL A 1 89 ? -3.880 -3.085 4.718 1.00 86.19 89 VAL A CA 1
ATOM 673 C C . VAL A 1 89 ? -5.087 -3.041 3.799 1.00 86.19 89 VAL A C 1
ATOM 675 O O . VAL A 1 89 ? -5.880 -3.986 3.790 1.00 86.19 89 VAL A O 1
ATOM 678 N N . ALA A 1 90 ? -5.196 -1.981 3.003 1.00 83.94 90 ALA A N 1
ATOM 679 C CA . ALA A 1 90 ? -6.249 -1.867 2.004 1.00 83.94 90 ALA A CA 1
ATOM 680 C C . ALA A 1 90 ? -6.143 -3.011 0.976 1.00 83.94 90 ALA A C 1
ATOM 682 O O . ALA A 1 90 ? -5.049 -3.362 0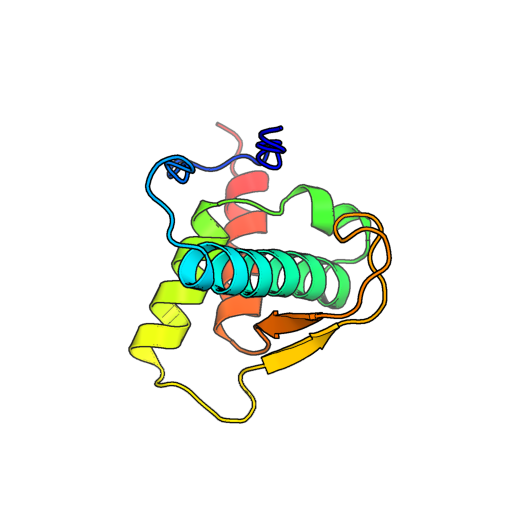.519 1.00 83.94 90 ALA A O 1
ATOM 683 N N . LYS A 1 91 ? -7.282 -3.611 0.632 1.00 78.50 91 LYS A N 1
ATOM 684 C CA . LYS A 1 91 ? -7.446 -4.658 -0.382 1.00 78.50 91 LYS A CA 1
ATOM 685 C C . LYS A 1 91 ? -8.691 -4.323 -1.198 1.00 78.50 91 LYS A C 1
ATOM 687 O O . LYS A 1 91 ? -9.709 -3.957 -0.636 1.00 78.50 91 LYS A O 1
ATOM 692 N N . GLY A 1 92 ? -8.620 -4.503 -2.511 1.00 74.88 92 GLY A N 1
ATOM 693 C CA . GLY A 1 92 ? -9.767 -4.317 -3.397 1.00 74.88 92 GLY A CA 1
ATOM 694 C C . GLY A 1 92 ? -9.433 -3.403 -4.564 1.00 74.88 92 GLY A C 1
ATOM 695 O O . GLY A 1 92 ? -8.258 -3.183 -4.869 1.00 74.88 92 GLY A O 1
ATOM 696 N N . GLU A 1 93 ? -10.478 -2.884 -5.199 1.00 74.62 93 GLU A N 1
ATOM 697 C CA . GLU A 1 93 ? -10.376 -2.158 -6.465 1.00 74.62 93 GLU A CA 1
ATOM 698 C C . GLU A 1 93 ? -9.501 -0.905 -6.358 1.00 74.62 93 GLU A C 1
ATOM 700 O O . GLU A 1 93 ? -8.642 -0.684 -7.204 1.00 74.62 93 GLU A O 1
ATOM 705 N N . GLY A 1 94 ? -9.597 -0.158 -5.251 1.00 76.25 94 GLY A N 1
ATOM 706 C CA . GLY A 1 94 ? -8.766 1.029 -5.027 1.00 76.25 94 GLY A CA 1
ATOM 707 C C . GLY A 1 94 ? -7.261 0.737 -5.018 1.00 76.25 94 GLY A C 1
ATOM 708 O O . GLY A 1 94 ? -6.482 1.529 -5.541 1.00 76.25 94 GLY A O 1
ATOM 709 N N . ALA A 1 95 ? -6.834 -0.416 -4.491 1.00 78.81 95 ALA A N 1
ATOM 710 C CA . ALA A 1 95 ? -5.421 -0.802 -4.491 1.00 78.81 95 ALA A CA 1
ATOM 711 C C . ALA A 1 95 ? -4.939 -1.265 -5.879 1.00 78.81 95 ALA A C 1
ATOM 713 O O . ALA A 1 95 ? -3.780 -1.034 -6.226 1.00 78.81 95 ALA A O 1
ATOM 714 N N . ARG A 1 96 ? -5.818 -1.892 -6.675 1.00 78.75 96 ARG A N 1
ATOM 715 C CA . ARG A 1 96 ? -5.525 -2.306 -8.060 1.00 78.75 96 ARG A CA 1
ATOM 716 C C . ARG A 1 96 ? -5.466 -1.110 -9.005 1.00 78.75 96 ARG A C 1
ATOM 718 O O . ARG A 1 96 ? -4.507 -0.977 -9.758 1.00 78.75 96 ARG A O 1
ATOM 725 N N . LEU A 1 97 ? -6.433 -0.199 -8.904 1.00 79.31 97 LEU A N 1
ATOM 726 C CA . LEU A 1 97 ? -6.460 1.043 -9.676 1.00 79.31 97 LEU A CA 1
ATOM 727 C C . LEU A 1 97 ? -5.226 1.899 -9.371 1.00 79.31 97 LEU A C 1
ATOM 729 O O . LEU A 1 97 ? -4.553 2.374 -10.283 1.00 79.31 97 LEU A O 1
ATOM 733 N N . ALA A 1 98 ? -4.872 2.020 -8.090 1.00 82.06 98 ALA A N 1
ATOM 734 C CA . ALA A 1 98 ? -3.646 2.679 -7.664 1.00 82.06 98 ALA A CA 1
ATOM 735 C C . ALA A 1 98 ? -2.390 2.044 -8.284 1.00 82.06 98 ALA A C 1
ATOM 737 O O . ALA A 1 98 ? -1.503 2.768 -8.728 1.00 82.06 98 ALA A O 1
ATOM 738 N N . ALA A 1 99 ? -2.318 0.710 -8.357 1.00 81.12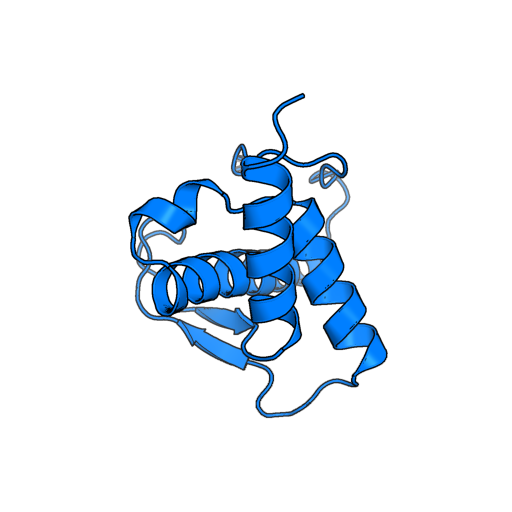 99 ALA A N 1
ATOM 739 C CA . ALA A 1 99 ? -1.196 -0.003 -8.968 1.00 81.12 99 ALA A CA 1
ATOM 740 C C . ALA A 1 99 ? -1.086 0.277 -10.474 1.00 81.12 99 ALA A C 1
ATOM 742 O O . ALA A 1 99 ? 0.007 0.571 -10.961 1.00 81.12 99 ALA A O 1
ATOM 743 N N . ALA A 1 100 ? -2.212 0.262 -11.191 1.00 82.81 100 ALA A N 1
ATOM 744 C CA . ALA A 1 100 ? -2.263 0.601 -12.610 1.00 82.81 100 ALA A CA 1
ATOM 745 C C . ALA A 1 100 ? -1.812 2.048 -12.870 1.00 82.81 100 ALA A C 1
ATOM 747 O O . ALA A 1 100 ? -0.927 2.275 -13.693 1.00 82.81 100 ALA A O 1
ATOM 748 N N . VAL A 1 101 ? -2.344 3.021 -12.119 1.00 83.81 101 VAL A N 1
ATOM 749 C CA . VAL A 1 101 ? -1.928 4.432 -12.216 1.00 83.81 101 VAL A CA 1
ATOM 750 C C . VAL A 1 101 ? -0.437 4.579 -11.913 1.00 83.81 101 VAL A C 1
ATOM 752 O O . VAL A 1 101 ? 0.273 5.281 -12.630 1.00 83.81 101 VAL A O 1
ATOM 755 N N . SER A 1 102 ? 0.066 3.876 -10.895 1.00 80.31 102 SER A N 1
ATOM 756 C CA . SER A 1 102 ? 1.486 3.888 -10.554 1.00 80.31 102 SER A CA 1
ATOM 757 C C . SER A 1 102 ? 2.391 3.392 -11.676 1.00 80.31 102 SER A C 1
ATOM 759 O O . SER A 1 102 ? 3.438 3.991 -11.919 1.00 80.31 102 SER A O 1
ATOM 761 N N . LEU A 1 103 ? 1.987 2.334 -12.375 1.00 81.25 103 LEU A N 1
ATOM 762 C CA . LEU A 1 103 ? 2.724 1.803 -13.520 1.00 81.25 103 LEU A CA 1
ATOM 763 C C . LEU A 1 103 ? 2.666 2.738 -14.724 1.00 81.25 103 LEU A C 1
ATOM 765 O O . LEU A 1 103 ? 3.704 2.992 -15.331 1.00 81.25 103 LEU A O 1
ATOM 769 N N . VAL A 1 104 ? 1.490 3.295 -15.033 1.00 84.00 104 VAL A N 1
ATOM 770 C CA . VAL A 1 104 ? 1.331 4.272 -16.121 1.00 84.00 104 VAL A CA 1
ATOM 771 C C . VAL A 1 104 ? 2.237 5.475 -15.880 1.00 84.00 104 VAL A C 1
ATOM 773 O O . VAL A 1 104 ? 3.040 5.800 -16.749 1.00 84.00 104 VAL A O 1
ATOM 776 N N . LEU A 1 105 ? 2.194 6.069 -14.684 1.00 79.31 105 LEU A N 1
ATOM 777 C CA . LEU A 1 105 ? 3.043 7.209 -14.323 1.00 79.31 105 LEU A CA 1
ATOM 778 C C . LEU A 1 105 ? 4.539 6.874 -14.358 1.00 79.31 105 LEU A C 1
ATOM 780 O O . LEU A 1 105 ? 5.336 7.719 -14.744 1.00 79.31 105 LEU A O 1
ATOM 784 N N . ALA A 1 106 ? 4.934 5.656 -13.982 1.00 78.94 106 ALA A N 1
ATOM 785 C CA . ALA A 1 106 ? 6.330 5.230 -14.065 1.00 78.94 106 ALA A CA 1
ATOM 786 C C . ALA A 1 106 ? 6.797 4.976 -15.511 1.00 78.94 106 ALA A C 1
ATOM 788 O O . ALA A 1 106 ? 7.975 5.152 -15.817 1.00 78.94 106 ALA A O 1
ATOM 789 N N . SER A 1 107 ? 5.889 4.545 -16.392 1.00 78.44 107 SER A N 1
ATOM 790 C CA . SER A 1 107 ? 6.162 4.311 -17.816 1.00 78.44 107 SER A CA 1
ATOM 791 C C . SER A 1 107 ? 6.106 5.586 -18.661 1.00 78.44 107 SER A C 1
ATOM 793 O O . SER A 1 107 ? 6.752 5.662 -19.707 1.00 78.44 107 SER A O 1
ATOM 795 N N . ALA A 1 108 ? 5.353 6.589 -18.200 1.00 73.56 108 ALA A N 1
ATOM 796 C CA . ALA A 1 108 ? 5.266 7.903 -18.808 1.00 73.56 108 ALA A CA 1
ATOM 797 C C . ALA A 1 108 ? 6.602 8.621 -18.597 1.00 73.56 108 ALA A C 1
ATOM 799 O O . ALA A 1 108 ? 6.859 9.247 -17.571 1.00 73.56 108 ALA A O 1
ATOM 800 N N . LYS A 1 109 ? 7.487 8.467 -19.580 1.00 43.56 109 LYS A N 1
ATOM 801 C CA . LYS A 1 109 ? 8.748 9.189 -19.670 1.00 43.56 109 LYS A CA 1
ATOM 802 C C . LYS A 1 109 ? 8.429 10.679 -19.811 1.00 43.56 109 LYS A C 1
ATOM 804 O O . LYS A 1 109 ? 7.947 11.097 -20.861 1.00 43.56 109 LYS A O 1
ATOM 809 N N . VAL A 1 110 ? 8.664 11.441 -18.747 1.00 44.69 110 VAL A N 1
ATOM 810 C CA . VAL A 1 110 ? 8.825 12.902 -18.805 1.00 44.69 110 VAL A CA 1
ATOM 811 C C . VAL A 1 110 ? 10.293 13.225 -19.025 1.00 44.69 110 VAL A C 1
ATOM 813 O O . VAL A 1 110 ? 11.141 12.522 -18.422 1.00 44.69 110 VAL A O 1
#

Secondary structure (DSSP, 8-state):
-----------S----GGG--HHHHHHHHHHHHHHHHHHHHHH-GGGGGG--HHHHHHHHHHHHHH---GGGEEEEEEEGGGTTEEEEEE-SHHHHHHHHHHHHHHHS--

Organism: Streptomyces anulatus (NCBI:txid1892)

Sequence (110 aa):
MNGSRGIVVFGIVRPFTHRLSEGLRVEWMAHLCGLCLALRADHGQFARIVTNYDGLIVSVLTEAQAGRTPDGRRTAGPCPLRAMRTAPVAKGEGARLAAAVSLVLASAKV

pLDDT: mean 77.28, std 12.1, range [31.91, 89.56]